Protein AF-A0A349ILW8-F1 (afdb_monomer_lite)

Foldseek 3Di:
DLVVCVVVPVVVLNVLVVQCVVCVVVVVVVSCVVRVVVSVVVVVVVVVVCPPPPNPPDDDPDAAAEDDLVVVLVLLVQLLVCLVVVVLVSVVVSLVNVSSHPDDPQLVVCSVVLVVCSVVSVSVSNNVNSVVSNVVD

Structure (mmCIF, N/CA/C/O backbone):
data_AF-A0A349ILW8-F1
#
_entry.id   AF-A0A349ILW8-F1
#
loop_
_atom_site.group_PDB
_atom_site.id
_atom_site.type_symbol
_atom_site.label_atom_id
_atom_site.label_alt_id
_atom_site.label_comp_id
_atom_site.label_asym_id
_atom_site.label_entity_id
_atom_site.label_seq_id
_atom_site.pdbx_PDB_ins_code
_atom_site.Cartn_x
_atom_site.Cartn_y
_atom_site.Cartn_z
_atom_site.occupancy
_atom_site.B_iso_or_equiv
_atom_site.auth_seq_id
_atom_site.auth_comp_id
_atom_site.auth_asym_id
_atom_site.auth_atom_id
_atom_site.pdbx_PDB_model_num
ATOM 1 N N . MET A 1 1 ? 5.852 -2.181 -7.708 1.00 83.38 1 MET A N 1
ATOM 2 C CA . MET A 1 1 ? 6.170 -3.290 -8.653 1.00 83.38 1 MET A CA 1
ATOM 3 C C . MET A 1 1 ? 7.432 -4.061 -8.265 1.00 83.38 1 MET A C 1
ATOM 5 O O . MET A 1 1 ? 7.295 -5.202 -7.851 1.00 83.38 1 MET A O 1
ATOM 9 N N . LYS A 1 2 ? 8.648 -3.493 -8.370 1.00 89.88 2 LYS A N 1
ATOM 10 C CA . LYS A 1 2 ? 9.898 -4.205 -8.009 1.00 89.88 2 LYS A CA 1
ATOM 11 C C . LYS A 1 2 ? 9.944 -4.600 -6.526 1.00 89.88 2 LYS A C 1
ATOM 13 O O . LYS A 1 2 ? 10.166 -5.765 -6.220 1.00 89.88 2 LYS A O 1
ATOM 18 N N . SER A 1 3 ? 9.714 -3.633 -5.635 1.00 84.69 3 SER A N 1
ATOM 19 C CA . SER A 1 3 ? 9.639 -3.838 -4.180 1.00 84.69 3 SER A CA 1
ATOM 20 C C . SER A 1 3 ? 8.507 -4.794 -3.813 1.00 84.69 3 SER A C 1
ATOM 22 O O . SER A 1 3 ? 8.746 -5.783 -3.137 1.00 84.69 3 SER A O 1
ATOM 24 N N . SER A 1 4 ? 7.313 -4.571 -4.364 1.00 85.50 4 SER A N 1
ATOM 25 C CA . SER A 1 4 ? 6.136 -5.418 -4.142 1.00 85.50 4 SER A CA 1
ATOM 26 C C . SER A 1 4 ? 6.384 -6.889 -4.521 1.00 85.50 4 SER A C 1
ATOM 28 O O . SER A 1 4 ? 6.074 -7.789 -3.751 1.00 85.50 4 SER A O 1
ATOM 30 N N . ALA A 1 5 ? 7.000 -7.160 -5.682 1.00 87.75 5 ALA A N 1
ATOM 31 C CA . ALA A 1 5 ? 7.354 -8.527 -6.076 1.00 87.75 5 ALA A CA 1
ATOM 32 C C . ALA A 1 5 ? 8.390 -9.157 -5.133 1.00 87.75 5 ALA A C 1
ATOM 34 O O . ALA A 1 5 ? 8.313 -10.351 -4.861 1.00 87.75 5 ALA A O 1
ATOM 35 N N . ALA A 1 6 ? 9.355 -8.372 -4.647 1.00 88.19 6 ALA A N 1
ATOM 36 C CA . ALA A 1 6 ? 10.369 -8.851 -3.713 1.00 88.19 6 ALA A CA 1
ATOM 37 C C . ALA A 1 6 ? 9.777 -9.173 -2.332 1.00 88.19 6 ALA A C 1
ATOM 39 O O . ALA A 1 6 ? 10.126 -10.208 -1.772 1.00 88.19 6 ALA A O 1
ATOM 40 N N . ALA A 1 7 ? 8.856 -8.343 -1.832 1.00 84.25 7 ALA A N 1
ATOM 41 C CA . ALA A 1 7 ? 8.185 -8.533 -0.545 1.00 84.25 7 ALA A CA 1
ATOM 42 C C . ALA A 1 7 ? 7.421 -9.866 -0.483 1.00 84.25 7 ALA A C 1
ATOM 44 O O . ALA A 1 7 ? 7.538 -10.607 0.483 1.00 84.25 7 ALA A O 1
ATOM 45 N N . VAL A 1 8 ? 6.731 -10.233 -1.569 1.00 83.00 8 VAL A N 1
ATOM 46 C CA . VAL A 1 8 ? 5.995 -11.509 -1.676 1.00 83.00 8 VAL A CA 1
ATOM 47 C C . VAL A 1 8 ? 6.904 -12.665 -2.153 1.00 83.00 8 VAL A C 1
ATOM 49 O O . VAL A 1 8 ? 6.442 -13.759 -2.470 1.00 83.00 8 VAL A O 1
ATOM 52 N N . GLY A 1 9 ? 8.222 -12.448 -2.245 1.00 87.12 9 GLY A N 1
ATOM 53 C CA . GLY A 1 9 ? 9.199 -13.490 -2.585 1.00 87.12 9 GLY A CA 1
ATOM 54 C C . GLY A 1 9 ? 9.221 -13.918 -4.058 1.00 87.12 9 GLY A C 1
ATOM 55 O O . GLY A 1 9 ? 9.813 -14.942 -4.402 1.00 87.12 9 GLY A O 1
ATOM 56 N N . ILE A 1 10 ? 8.629 -13.143 -4.969 1.00 91.62 10 ILE A N 1
ATOM 57 C CA . ILE A 1 10 ? 8.607 -13.428 -6.411 1.00 91.62 10 ILE A CA 1
ATOM 58 C C . ILE A 1 10 ? 9.911 -12.928 -7.060 1.00 91.62 10 ILE A C 1
ATOM 60 O O . ILE A 1 10 ? 9.934 -11.998 -7.874 1.00 91.62 10 ILE A O 1
ATOM 64 N N . ILE A 1 11 ? 11.028 -13.559 -6.689 1.00 92.06 11 ILE A N 1
ATOM 65 C CA . ILE A 1 11 ? 12.392 -13.124 -7.037 1.00 92.06 11 ILE A CA 1
ATOM 66 C C . ILE A 1 11 ? 12.620 -12.937 -8.550 1.00 92.06 11 ILE A C 1
ATOM 68 O O . ILE A 1 11 ? 13.175 -11.901 -8.928 1.00 92.06 11 ILE A O 1
ATOM 72 N N . PRO A 1 12 ? 12.176 -13.844 -9.450 1.00 90.88 12 PRO A N 1
ATOM 73 C CA . PRO A 1 12 ? 12.374 -13.652 -10.889 1.00 90.88 12 PRO A CA 1
ATOM 74 C C . PRO A 1 12 ? 11.689 -12.386 -11.423 1.00 90.88 12 PRO A C 1
ATOM 76 O O . PRO A 1 12 ? 12.268 -11.656 -12.227 1.00 90.88 12 PRO A O 1
ATOM 79 N N . LEU A 1 13 ? 10.484 -12.084 -10.931 1.00 92.69 13 LEU A N 1
ATOM 80 C CA . LEU A 1 13 ? 9.705 -10.920 -11.352 1.00 92.69 13 LEU A CA 1
ATOM 81 C C . LEU A 1 13 ? 10.319 -9.616 -10.828 1.00 92.69 13 LEU A C 1
ATOM 83 O O . LEU A 1 13 ? 10.415 -8.636 -11.569 1.00 92.69 13 LEU A O 1
ATOM 87 N N . ALA A 1 14 ? 10.805 -9.618 -9.583 1.00 94.50 14 ALA A N 1
ATOM 88 C CA . ALA A 1 14 ? 11.566 -8.502 -9.025 1.00 94.50 14 ALA A CA 1
ATOM 89 C C . ALA A 1 14 ? 12.858 -8.240 -9.825 1.00 94.50 14 ALA A C 1
ATOM 91 O O . ALA A 1 14 ? 13.196 -7.088 -10.110 1.00 94.50 14 ALA A O 1
ATOM 92 N N . GLY A 1 15 ? 13.550 -9.304 -10.251 1.00 95.00 15 GLY A N 1
ATOM 93 C CA . GLY A 1 15 ? 14.720 -9.227 -11.126 1.00 95.00 15 GLY A CA 1
ATOM 94 C C . GLY A 1 15 ? 14.406 -8.598 -12.487 1.00 95.00 15 GLY A C 1
ATOM 95 O O . GLY A 1 15 ? 15.085 -7.657 -12.895 1.00 95.00 15 GLY A O 1
ATOM 96 N N . MET A 1 16 ? 13.339 -9.046 -13.157 1.00 94.81 16 MET A N 1
ATOM 97 C CA . MET A 1 16 ? 12.886 -8.463 -14.429 1.00 94.81 16 MET A CA 1
ATOM 98 C C . MET A 1 16 ? 12.535 -6.976 -14.293 1.00 94.81 16 MET A C 1
ATOM 100 O O . MET A 1 16 ? 12.940 -6.171 -15.132 1.00 94.81 16 MET A O 1
ATOM 104 N N . ALA A 1 17 ? 11.846 -6.590 -13.212 1.00 95.56 17 ALA A N 1
ATOM 105 C CA . ALA A 1 17 ? 11.535 -5.188 -12.936 1.00 95.56 17 ALA A CA 1
ATOM 106 C C . ALA A 1 17 ? 12.807 -4.339 -12.772 1.00 95.56 17 ALA A C 1
ATOM 108 O O . ALA A 1 17 ? 12.877 -3.228 -13.293 1.00 95.56 17 ALA A O 1
ATOM 109 N N . LYS A 1 18 ? 13.833 -4.871 -12.090 1.00 95.94 18 LYS A N 1
ATOM 110 C CA . LYS A 1 18 ? 15.135 -4.206 -11.935 1.00 95.94 18 LYS A CA 1
ATOM 111 C C . LYS A 1 18 ? 15.827 -4.000 -13.286 1.00 95.94 18 LYS A C 1
ATOM 113 O O . LYS A 1 18 ? 16.325 -2.908 -13.531 1.00 95.94 18 LYS A O 1
ATOM 118 N N . VAL A 1 19 ? 15.837 -5.010 -14.160 1.00 96.12 19 VAL A N 1
ATOM 119 C CA . VAL A 1 19 ? 16.426 -4.900 -15.510 1.00 96.12 19 VAL A CA 1
ATOM 120 C C . VAL A 1 19 ? 15.722 -3.818 -16.332 1.00 96.12 19 VAL A C 1
ATOM 122 O O . VAL A 1 19 ? 16.392 -2.966 -16.908 1.00 96.12 19 VAL A O 1
ATOM 125 N N . LEU A 1 20 ? 14.385 -3.794 -16.330 1.00 96.50 20 LEU A N 1
ATOM 126 C CA . LEU A 1 20 ? 13.609 -2.758 -17.023 1.00 96.50 20 LEU A CA 1
ATOM 127 C C . LEU A 1 20 ? 13.872 -1.351 -16.466 1.00 96.50 20 LEU A C 1
ATOM 129 O O . LEU A 1 20 ? 13.958 -0.398 -17.235 1.00 96.50 20 LEU A O 1
ATOM 133 N N . GLU A 1 21 ? 14.029 -1.212 -15.148 1.00 96.00 21 GLU A N 1
ATOM 134 C CA . GLU A 1 21 ? 14.367 0.067 -14.513 1.00 96.00 21 GLU A CA 1
ATOM 135 C C . GLU A 1 21 ? 15.754 0.578 -14.943 1.00 96.00 21 GLU A C 1
ATOM 137 O O . GLU A 1 21 ? 15.904 1.767 -15.229 1.00 96.00 21 GLU A O 1
ATOM 142 N N . PHE A 1 22 ? 16.760 -0.302 -15.024 1.00 96.88 22 PHE A N 1
ATOM 143 C CA . PHE A 1 22 ? 18.089 0.058 -15.536 1.00 96.88 22 PHE A CA 1
ATOM 144 C C . PHE A 1 22 ? 18.046 0.432 -17.017 1.00 96.88 22 PHE A C 1
ATOM 146 O O . PHE A 1 22 ? 18.541 1.496 -17.381 1.00 96.88 22 PHE A O 1
ATOM 153 N N . ALA A 1 23 ? 17.377 -0.371 -17.847 1.00 96.38 23 ALA A N 1
ATOM 154 C CA . ALA A 1 23 ? 17.218 -0.077 -19.268 1.00 96.38 23 ALA A CA 1
ATOM 155 C C . ALA A 1 23 ? 16.519 1.278 -19.497 1.00 96.38 23 ALA A C 1
ATOM 157 O O . ALA A 1 23 ? 16.924 2.050 -20.362 1.00 96.38 23 ALA A O 1
ATOM 158 N N . ALA A 1 24 ? 15.520 1.624 -18.675 1.00 95.31 24 ALA A N 1
ATOM 159 C CA . ALA A 1 24 ? 14.874 2.936 -18.717 1.00 95.31 24 ALA A CA 1
ATOM 160 C C . ALA A 1 24 ? 15.834 4.082 -18.356 1.00 95.31 24 ALA A C 1
ATOM 162 O O . ALA A 1 24 ? 15.851 5.102 -19.047 1.00 95.31 24 ALA A O 1
ATOM 163 N N . LYS A 1 25 ? 16.659 3.911 -17.313 1.00 96.62 25 LYS A N 1
ATOM 164 C CA . LYS A 1 25 ? 17.683 4.893 -16.909 1.00 96.62 25 LYS A CA 1
ATOM 165 C C . LYS A 1 25 ? 18.730 5.117 -18.004 1.00 96.62 25 LYS A C 1
ATOM 167 O O . LYS A 1 25 ? 19.126 6.256 -18.238 1.00 96.62 25 LYS A O 1
ATOM 172 N N . GLU A 1 26 ? 19.134 4.056 -18.696 1.00 97.19 26 GLU A N 1
ATOM 173 C CA . GLU A 1 26 ? 20.139 4.092 -19.769 1.00 97.19 26 GLU A CA 1
ATOM 174 C C . GLU A 1 26 ? 19.555 4.416 -21.155 1.00 97.19 26 GLU A C 1
ATOM 176 O O . GLU A 1 26 ? 20.302 4.597 -22.115 1.00 97.19 26 GLU A O 1
ATOM 181 N N . LYS A 1 27 ? 18.225 4.548 -21.264 1.00 96.25 27 LYS A N 1
ATOM 182 C CA . LYS A 1 27 ? 17.486 4.730 -22.527 1.00 96.25 27 LYS A CA 1
ATOM 183 C C . LYS A 1 27 ? 17.701 3.585 -23.531 1.00 96.25 27 LYS A C 1
ATOM 185 O O . LYS A 1 27 ? 17.613 3.800 -24.740 1.00 96.25 27 LYS A O 1
ATOM 190 N N . ASP A 1 28 ? 17.927 2.370 -23.039 1.00 97.50 28 ASP A N 1
ATOM 191 C CA . ASP A 1 28 ? 18.018 1.158 -23.852 1.00 97.50 28 ASP A CA 1
ATOM 192 C C . ASP A 1 28 ? 16.617 0.689 -24.280 1.00 97.50 28 ASP A C 1
ATOM 194 O O . ASP A 1 28 ? 15.919 -0.067 -23.598 1.00 97.50 28 ASP A O 1
ATOM 198 N N . ILE A 1 29 ? 16.190 1.174 -25.445 1.00 96.31 29 ILE A N 1
ATOM 199 C CA . ILE A 1 29 ? 14.868 0.885 -26.007 1.00 96.31 29 ILE A CA 1
ATOM 200 C C . ILE A 1 29 ? 14.735 -0.574 -26.462 1.00 96.31 29 ILE A C 1
ATOM 202 O O . ILE A 1 29 ? 13.621 -1.106 -26.458 1.00 96.31 29 ILE A O 1
ATOM 206 N N . GLU A 1 30 ? 15.829 -1.231 -26.854 1.00 96.50 30 GLU A N 1
ATOM 207 C CA . GLU A 1 30 ? 15.785 -2.616 -27.331 1.00 96.50 30 GLU A CA 1
ATOM 208 C C . GLU A 1 30 ? 15.449 -3.565 -26.185 1.00 96.50 30 GLU A C 1
ATOM 210 O O . GLU A 1 30 ? 14.498 -4.347 -26.294 1.00 96.50 30 GLU A O 1
ATOM 215 N N . THR A 1 31 ? 16.136 -3.419 -25.050 1.00 94.75 31 THR A N 1
ATOM 216 C CA . THR A 1 31 ? 15.852 -4.211 -23.847 1.00 94.75 31 THR A CA 1
ATOM 217 C C . THR A 1 31 ? 14.442 -3.948 -23.325 1.00 94.75 31 THR A C 1
ATOM 219 O O . THR A 1 31 ? 13.724 -4.893 -22.987 1.00 94.75 31 THR A O 1
ATOM 222 N N . ILE A 1 32 ? 13.992 -2.685 -23.312 1.00 95.75 32 ILE A N 1
ATOM 223 C CA . ILE A 1 32 ? 12.622 -2.349 -22.895 1.00 95.75 32 ILE A CA 1
ATOM 224 C C . ILE A 1 32 ? 11.606 -3.070 -23.783 1.00 95.75 32 ILE A C 1
ATOM 226 O O . ILE A 1 32 ? 10.725 -3.749 -23.262 1.00 95.75 32 ILE A O 1
ATOM 230 N N . ARG A 1 33 ? 11.728 -2.976 -25.112 1.00 94.69 33 ARG A N 1
ATOM 231 C CA . ARG A 1 33 ? 10.784 -3.624 -26.039 1.00 94.69 33 ARG A CA 1
ATOM 232 C C . ARG A 1 33 ? 10.815 -5.146 -25.938 1.00 94.69 33 ARG A C 1
ATOM 234 O O . ARG A 1 33 ? 9.758 -5.766 -25.996 1.00 94.69 33 ARG A O 1
ATOM 241 N N . GLY A 1 34 ? 11.996 -5.737 -25.771 1.00 95.12 34 GLY A N 1
ATOM 242 C CA . GLY A 1 34 ? 12.149 -7.187 -25.662 1.00 95.12 34 GLY A CA 1
ATOM 243 C C . GLY A 1 34 ? 11.556 -7.770 -24.378 1.00 95.12 34 GLY A C 1
ATOM 244 O O . GLY A 1 34 ? 11.035 -8.884 -24.395 1.00 95.12 34 GLY A O 1
ATOM 245 N N . LEU A 1 35 ? 11.606 -7.024 -23.269 1.00 94.62 35 LEU A N 1
ATOM 246 C CA . LEU A 1 35 ? 11.265 -7.551 -21.945 1.00 94.62 35 LEU A CA 1
ATOM 247 C C . LEU A 1 35 ? 9.926 -7.038 -21.390 1.00 94.62 35 LEU A C 1
ATOM 249 O O . LEU A 1 35 ? 9.313 -7.725 -20.571 1.00 94.62 35 LEU A O 1
ATOM 253 N N . HIS A 1 36 ? 9.439 -5.874 -21.836 1.00 93.31 36 HIS A N 1
ATOM 254 C CA . HIS A 1 36 ? 8.225 -5.244 -21.302 1.00 93.31 36 HIS A CA 1
ATOM 255 C C . HIS A 1 36 ? 6.999 -6.159 -21.380 1.00 93.31 36 HIS A C 1
ATOM 257 O O . HIS A 1 36 ? 6.337 -6.394 -20.368 1.00 93.31 36 HIS A O 1
ATOM 263 N N . ASP A 1 37 ? 6.724 -6.729 -22.554 1.00 94.38 37 ASP A N 1
ATOM 264 C CA . ASP A 1 37 ? 5.546 -7.575 -22.761 1.00 94.38 37 ASP A CA 1
ATOM 265 C C . ASP A 1 37 ? 5.582 -8.841 -21.904 1.00 94.38 37 ASP A C 1
ATOM 267 O O . ASP A 1 37 ? 4.551 -9.282 -21.390 1.00 94.38 37 ASP A O 1
ATOM 271 N N . IL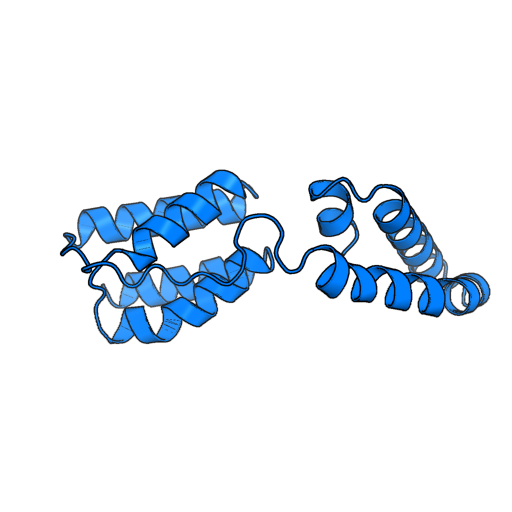E A 1 38 ? 6.771 -9.422 -21.736 1.00 94.75 38 ILE A N 1
ATOM 272 C CA . ILE A 1 38 ? 6.987 -10.607 -20.901 1.00 94.75 38 ILE A CA 1
ATOM 273 C C . ILE A 1 38 ? 6.708 -10.248 -19.440 1.00 94.75 38 ILE A C 1
ATOM 275 O O . ILE A 1 38 ? 5.914 -10.922 -18.782 1.00 94.75 38 ILE A O 1
ATOM 279 N N . PHE A 1 39 ? 7.294 -9.148 -18.961 1.00 95.06 39 PHE A N 1
ATOM 280 C CA . PHE A 1 39 ? 7.114 -8.674 -17.594 1.00 95.06 39 PHE A CA 1
ATOM 281 C C . PHE A 1 39 ? 5.644 -8.381 -17.272 1.00 95.06 39 PHE A C 1
ATOM 283 O O . PHE A 1 39 ? 5.124 -8.870 -16.271 1.00 95.06 39 PHE A O 1
ATOM 290 N N . VAL A 1 40 ? 4.945 -7.623 -18.124 1.00 93.88 40 VAL A N 1
ATOM 291 C CA . VAL A 1 40 ? 3.545 -7.236 -17.879 1.00 93.88 40 VAL A CA 1
ATOM 292 C C . VAL A 1 40 ? 2.618 -8.452 -17.891 1.00 93.88 40 VAL A C 1
ATOM 294 O O . VAL A 1 40 ? 1.710 -8.536 -17.058 1.00 93.88 40 VAL A O 1
ATOM 297 N N . LYS A 1 41 ? 2.833 -9.409 -18.804 1.00 94.69 41 LYS A N 1
ATOM 298 C CA . LYS A 1 41 ? 2.068 -10.666 -18.830 1.00 94.69 41 LYS A CA 1
ATOM 299 C C . LYS A 1 41 ? 2.273 -11.461 -17.547 1.00 94.69 41 LYS A C 1
ATOM 301 O O . LYS A 1 41 ? 1.290 -11.896 -16.945 1.00 94.69 41 LYS A O 1
ATOM 306 N N . GLU A 1 42 ? 3.522 -11.609 -17.114 1.00 92.56 42 GLU A N 1
ATOM 307 C CA . GLU A 1 42 ? 3.843 -12.364 -15.909 1.00 92.56 42 GLU A CA 1
ATOM 308 C C . GLU A 1 42 ? 3.271 -11.678 -14.662 1.00 92.56 42 GLU A C 1
ATOM 310 O O . GLU A 1 42 ? 2.526 -12.315 -13.919 1.00 92.56 42 GLU A O 1
ATOM 315 N N . TRP A 1 43 ? 3.479 -10.366 -14.498 1.00 92.06 43 TRP A N 1
ATOM 316 C CA . TRP A 1 43 ? 2.908 -9.557 -13.413 1.00 92.06 43 TRP A CA 1
ATOM 317 C C . TRP A 1 43 ? 1.387 -9.717 -13.303 1.00 92.06 43 TRP A C 1
ATOM 319 O O . TRP A 1 43 ? 0.859 -10.047 -12.242 1.00 92.06 43 TRP A O 1
ATOM 329 N N . ARG A 1 44 ? 0.657 -9.567 -14.417 1.00 90.06 44 ARG A N 1
ATOM 330 C CA . ARG A 1 44 ? -0.811 -9.697 -14.423 1.00 90.06 44 ARG A CA 1
ATOM 331 C C . ARG A 1 44 ? -1.289 -11.121 -14.141 1.00 90.06 44 ARG A C 1
ATOM 333 O O . ARG A 1 44 ? -2.397 -11.295 -13.631 1.00 90.06 44 ARG A O 1
ATOM 340 N N . SER A 1 45 ? -0.486 -12.138 -14.454 1.00 90.50 45 SER A N 1
ATOM 341 C CA . SER A 1 45 ? -0.835 -13.533 -14.165 1.00 90.50 45 SER A CA 1
ATOM 342 C C . SER A 1 45 ? -0.934 -13.809 -12.660 1.00 90.50 45 SER A C 1
ATOM 344 O O . SER A 1 45 ? -1.767 -14.621 -12.251 1.00 90.50 45 SER A O 1
ATOM 346 N N . TYR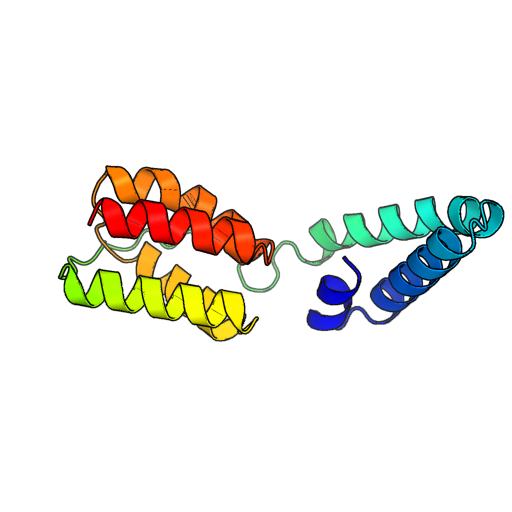 A 1 46 ? -0.161 -13.093 -11.831 1.00 86.56 46 TYR A N 1
ATOM 347 C CA . TYR A 1 46 ? -0.152 -13.291 -10.381 1.00 86.56 46 TYR A CA 1
ATOM 348 C C . TYR A 1 46 ? -1.478 -12.948 -9.720 1.00 86.56 46 TYR A C 1
ATOM 350 O O . TYR A 1 46 ? -1.869 -13.651 -8.798 1.00 86.56 46 TYR A O 1
ATOM 358 N N . ARG A 1 47 ? -2.246 -11.991 -10.256 1.00 80.75 47 ARG A N 1
ATOM 359 C CA . ARG A 1 47 ? -3.610 -11.736 -9.769 1.00 80.75 47 ARG A CA 1
ATOM 360 C C . ARG A 1 47 ? -4.449 -13.016 -9.765 1.00 80.75 47 ARG A C 1
ATOM 362 O O . ARG A 1 47 ? -5.120 -13.305 -8.784 1.00 80.75 47 ARG A O 1
ATOM 369 N N . LYS A 1 48 ? -4.372 -13.813 -10.838 1.00 82.12 48 LYS A N 1
ATOM 370 C CA . LYS A 1 48 ? -5.086 -15.096 -10.938 1.00 82.12 48 LYS A CA 1
ATOM 371 C C . LYS A 1 48 ? -4.439 -16.185 -10.085 1.00 82.12 48 LYS A C 1
ATOM 373 O O . LYS A 1 48 ? -5.159 -16.924 -9.432 1.00 82.12 48 LYS A O 1
ATOM 378 N N . LYS A 1 49 ? -3.103 -16.277 -10.080 1.00 84.19 49 LYS A N 1
ATOM 379 C CA . LYS A 1 49 ? -2.360 -17.291 -9.304 1.00 84.19 49 LYS A CA 1
ATOM 380 C C . LYS A 1 49 ? -2.559 -17.136 -7.791 1.00 84.19 49 LYS A C 1
ATOM 382 O O . LYS A 1 49 ? -2.497 -18.127 -7.078 1.00 84.19 49 LYS A O 1
ATOM 387 N N . LEU A 1 50 ? -2.785 -15.906 -7.325 1.00 78.75 50 LEU A N 1
ATOM 388 C CA . LEU A 1 50 ? -2.964 -15.575 -5.912 1.00 78.75 50 LEU A CA 1
ATOM 389 C C . LEU A 1 50 ? -4.438 -15.518 -5.481 1.00 78.75 50 LEU A C 1
ATOM 391 O O . LEU A 1 50 ? -4.724 -15.496 -4.288 1.00 78.75 50 LEU A O 1
ATOM 395 N N . THR A 1 51 ? -5.386 -15.529 -6.427 1.00 71.69 51 THR A N 1
ATOM 396 C CA . THR A 1 51 ? -6.821 -15.554 -6.102 1.00 71.69 51 THR A CA 1
ATOM 397 C C . THR A 1 51 ? -7.161 -16.838 -5.338 1.00 71.69 51 THR A C 1
ATOM 399 O O . THR A 1 51 ? -6.884 -17.936 -5.816 1.00 71.69 51 THR A O 1
ATOM 402 N N . GLY A 1 52 ? -7.787 -16.705 -4.165 1.00 65.94 52 GLY A N 1
ATOM 403 C CA . GLY A 1 52 ? -8.204 -17.832 -3.321 1.00 65.94 52 GLY A CA 1
ATOM 404 C C . GLY A 1 52 ? -7.140 -18.340 -2.341 1.00 65.94 52 GLY A C 1
ATOM 405 O O . GLY A 1 52 ? -7.468 -19.147 -1.471 1.00 65.94 52 GLY A O 1
ATOM 406 N N . LEU A 1 53 ? -5.898 -17.849 -2.418 1.00 66.69 53 LEU A N 1
ATOM 407 C CA . LEU A 1 53 ? -4.928 -18.023 -1.336 1.00 66.69 53 LEU A CA 1
ATOM 408 C C . LEU A 1 53 ? -5.306 -17.096 -0.168 1.00 66.69 53 LEU A C 1
ATOM 410 O O . LEU A 1 53 ? -5.797 -15.991 -0.382 1.00 66.69 53 LEU A O 1
ATOM 414 N N . PHE A 1 54 ? -5.115 -17.565 1.067 1.00 62.50 54 PHE A N 1
ATOM 415 C CA . PHE A 1 54 ? -5.341 -16.803 2.310 1.00 62.50 54 PHE A CA 1
ATOM 416 C C . PHE A 1 54 ? -6.774 -16.302 2.565 1.00 62.50 54 PHE A C 1
ATOM 418 O O . PHE A 1 54 ? -6.986 -15.454 3.421 1.00 62.50 54 PHE A O 1
ATOM 425 N N . GLY A 1 55 ? -7.785 -16.827 1.863 1.00 58.31 55 GLY A N 1
ATOM 426 C CA . GLY A 1 55 ? -9.171 -16.386 2.067 1.00 58.31 55 GLY A CA 1
ATOM 427 C C . GLY A 1 55 ? -9.455 -14.965 1.567 1.00 58.31 55 GLY A C 1
ATOM 428 O O . GLY A 1 55 ? -10.485 -14.400 1.931 1.00 58.31 55 GLY A O 1
ATOM 429 N N . LEU A 1 56 ? -8.578 -14.418 0.714 1.00 54.62 56 LEU A N 1
ATOM 430 C CA . LEU A 1 56 ? -8.782 -13.149 0.015 1.00 54.62 56 LEU A CA 1
ATOM 431 C C . LEU A 1 56 ? -10.162 -13.150 -0.668 1.00 54.62 56 LEU A C 1
ATOM 433 O O . LEU A 1 56 ? -10.410 -13.956 -1.568 1.00 54.62 56 LEU A O 1
ATOM 437 N N . GLY A 1 57 ? -11.058 -12.267 -0.212 1.00 51.69 57 GLY A N 1
ATOM 438 C CA . GLY A 1 57 ? -12.447 -12.167 -0.681 1.00 51.69 57 GLY A CA 1
ATOM 439 C C . GLY A 1 57 ? -13.526 -12.636 0.306 1.00 51.69 57 GLY A C 1
ATOM 440 O O . GLY A 1 57 ? -14.686 -12.719 -0.088 1.00 51.69 57 GLY A O 1
ATOM 441 N N . LYS A 1 58 ? -13.184 -12.951 1.562 1.00 52.84 58 LYS A N 1
ATOM 442 C CA . LYS A 1 58 ? -14.174 -13.109 2.640 1.00 52.84 58 LYS A CA 1
ATOM 443 C C . LYS A 1 58 ? -14.345 -11.789 3.389 1.00 52.84 58 LYS A C 1
ATOM 445 O O . LYS A 1 58 ? -13.414 -11.338 4.048 1.00 52.84 58 LYS A O 1
ATOM 450 N N . GLU A 1 59 ? -15.520 -11.183 3.275 1.00 54.81 59 GLU A N 1
ATOM 451 C CA . GLU A 1 59 ? -15.931 -10.073 4.137 1.00 54.81 59 GLU A CA 1
ATOM 452 C C . GLU A 1 59 ? -16.358 -10.635 5.499 1.00 54.81 59 GLU A C 1
ATOM 454 O O . GLU A 1 59 ? -17.106 -11.614 5.570 1.00 54.81 59 GLU A O 1
ATOM 459 N N . ASP A 1 60 ? -15.823 -10.058 6.574 1.00 55.81 60 ASP A N 1
ATOM 460 C CA . ASP A 1 60 ? -16.252 -10.340 7.942 1.00 55.81 60 ASP A CA 1
ATOM 461 C C . ASP A 1 60 ? -17.455 -9.441 8.249 1.00 55.81 60 ASP A C 1
ATOM 463 O O . ASP A 1 60 ? -17.298 -8.253 8.521 1.00 55.81 60 ASP A O 1
ATOM 467 N N . ASP A 1 61 ? -18.661 -9.998 8.133 1.00 56.41 61 ASP A N 1
ATOM 468 C CA . ASP A 1 61 ? -19.940 -9.297 8.345 1.00 56.41 61 ASP A CA 1
ATOM 469 C C . ASP A 1 61 ? -20.391 -9.384 9.821 1.00 56.41 61 ASP A C 1
ATOM 471 O O . ASP A 1 61 ? -21.570 -9.529 10.155 1.00 56.41 61 ASP A O 1
ATOM 475 N N . GLY A 1 62 ? -19.410 -9.396 10.730 1.00 59.91 62 GLY A N 1
ATOM 476 C CA . GLY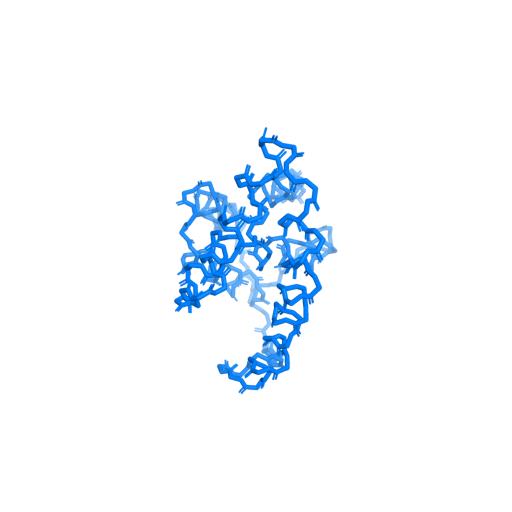 A 1 62 ? -19.618 -9.476 12.170 1.00 59.91 62 GLY A CA 1
ATOM 477 C C . GLY A 1 62 ? -20.239 -8.200 12.760 1.00 59.91 62 GLY A C 1
ATOM 478 O O . GLY A 1 62 ? -20.179 -7.124 12.161 1.00 59.91 62 GLY A O 1
ATOM 479 N N . PRO A 1 63 ? -20.846 -8.288 13.959 1.00 59.31 63 PRO A N 1
ATOM 480 C CA . PRO A 1 63 ? -21.394 -7.123 14.644 1.00 59.31 63 PRO A CA 1
ATOM 481 C C . PRO A 1 63 ? -20.288 -6.105 14.950 1.00 59.31 63 PRO A C 1
ATOM 483 O O . PRO A 1 63 ? -19.274 -6.450 15.552 1.00 59.31 63 PRO A O 1
ATOM 486 N N . LYS A 1 64 ? -20.504 -4.848 14.547 1.00 75.94 64 LYS A N 1
ATOM 487 C CA . LYS A 1 64 ? -19.543 -3.761 14.758 1.00 75.94 64 LYS A CA 1
ATOM 488 C C . LYS A 1 64 ? -19.569 -3.255 16.201 1.00 75.94 64 LYS A C 1
ATOM 490 O O . LYS A 1 64 ? -20.639 -2.972 16.740 1.00 75.94 64 LYS A O 1
ATOM 495 N N . GLU A 1 65 ? -18.397 -3.105 16.806 1.00 77.44 65 GLU A N 1
ATOM 496 C CA . GLU A 1 65 ? -18.229 -2.650 18.186 1.00 77.44 65 GLU A CA 1
ATOM 497 C C . GLU A 1 65 ? -18.128 -1.123 18.277 1.00 77.44 65 GLU A C 1
ATOM 499 O O . GLU A 1 65 ? -17.553 -0.455 17.419 1.00 77.44 65 GLU A O 1
ATOM 504 N N . THR A 1 66 ? -18.688 -0.542 19.337 1.00 76.38 66 THR A N 1
ATOM 505 C CA . THR A 1 66 ? -18.532 0.889 19.622 1.00 76.38 66 THR A CA 1
ATOM 506 C C . THR A 1 66 ? -17.163 1.153 20.238 1.00 76.38 66 THR A C 1
ATOM 508 O O . THR A 1 66 ? -16.825 0.535 21.246 1.00 76.38 66 THR A O 1
ATOM 511 N N . VAL A 1 67 ? -16.422 2.114 19.690 1.00 79.75 67 VAL A N 1
ATOM 512 C CA . VAL A 1 67 ? -15.110 2.543 20.192 1.00 79.75 67 VAL A CA 1
ATOM 513 C C . VAL A 1 67 ? -15.179 3.982 20.699 1.00 79.75 67 VAL A C 1
ATOM 515 O O . VAL A 1 67 ? -15.970 4.782 20.195 1.00 79.75 67 VAL A O 1
ATOM 518 N N . ASP A 1 68 ? -14.357 4.329 21.688 1.00 84.12 68 ASP A N 1
ATOM 519 C CA . ASP A 1 68 ? -14.185 5.727 22.081 1.00 84.12 68 ASP A CA 1
ATOM 520 C C . ASP A 1 68 ? -13.270 6.487 21.099 1.00 84.12 68 ASP A C 1
ATOM 522 O O . ASP A 1 68 ? -12.419 5.909 20.420 1.00 84.12 68 ASP A O 1
ATOM 526 N N . SER A 1 69 ? -13.436 7.811 21.019 1.00 82.38 69 SER A N 1
ATOM 527 C CA . SER A 1 69 ? -12.689 8.648 20.072 1.00 82.38 69 SER A CA 1
ATOM 528 C C . SER A 1 69 ? -11.173 8.649 20.305 1.00 82.38 69 SER A C 1
ATOM 530 O O . SER A 1 69 ? -10.423 8.894 19.365 1.00 82.38 69 SER A O 1
ATOM 532 N N . ASN A 1 70 ? -10.691 8.402 21.527 1.00 85.75 70 ASN A N 1
ATOM 533 C CA . ASN A 1 70 ? -9.254 8.395 21.812 1.00 85.75 70 ASN A CA 1
AT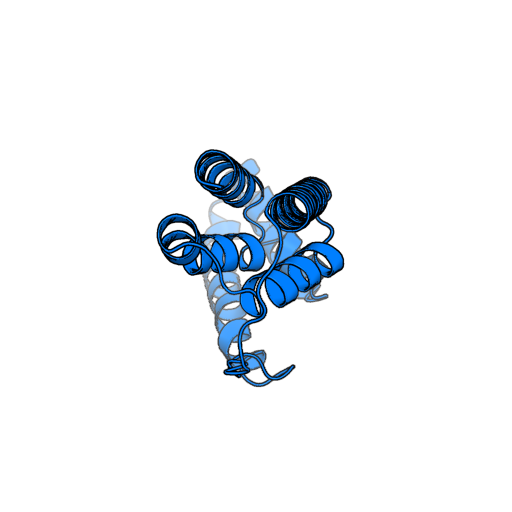OM 534 C C . ASN A 1 70 ? -8.607 7.093 21.338 1.00 85.75 70 ASN A C 1
ATOM 536 O O . ASN A 1 70 ? -7.543 7.137 20.726 1.00 85.75 70 ASN A O 1
ATOM 540 N N . ALA A 1 71 ? -9.265 5.958 21.568 1.00 85.44 71 ALA A N 1
ATOM 541 C CA . ALA A 1 71 ? -8.856 4.663 21.046 1.00 85.44 71 ALA A CA 1
ATOM 542 C C . ALA A 1 71 ? -8.892 4.650 19.509 1.00 85.44 71 ALA A C 1
ATOM 544 O O . ALA A 1 71 ? -7.939 4.190 18.885 1.00 85.44 71 ALA A O 1
ATOM 545 N N . LEU A 1 72 ? -9.916 5.253 18.890 1.00 88.44 72 LEU A N 1
ATOM 546 C CA . LEU A 1 72 ? -9.974 5.399 17.431 1.00 88.44 72 LEU A CA 1
ATOM 547 C C . LEU A 1 72 ? -8.820 6.256 16.882 1.00 88.44 72 LEU A C 1
ATOM 549 O O . LEU A 1 72 ? -8.190 5.889 15.893 1.00 88.44 72 LEU A O 1
ATOM 553 N N . ARG A 1 73 ? -8.498 7.381 17.536 1.00 90.06 73 ARG A N 1
ATOM 554 C CA . ARG A 1 73 ? -7.346 8.218 17.156 1.00 90.06 73 ARG A CA 1
ATOM 555 C C . ARG A 1 73 ? -6.016 7.486 17.323 1.00 90.06 73 ARG A C 1
ATOM 557 O O . ARG A 1 73 ? -5.150 7.625 16.467 1.00 90.06 73 ARG A O 1
ATOM 564 N N . ALA A 1 74 ? -5.855 6.711 18.396 1.00 91.19 74 ALA A N 1
ATOM 565 C CA . ALA A 1 74 ? -4.661 5.898 18.609 1.00 91.19 74 ALA A CA 1
ATOM 566 C C . ALA A 1 74 ? -4.483 4.874 17.480 1.00 91.19 74 ALA A C 1
ATOM 568 O O . ALA A 1 74 ? -3.396 4.785 16.921 1.00 91.19 74 ALA A O 1
ATOM 569 N N . LEU A 1 75 ? -5.564 4.198 17.076 1.00 92.38 75 LEU A N 1
ATOM 570 C CA . LEU A 1 75 ? -5.546 3.235 15.975 1.00 92.38 75 LEU A CA 1
ATOM 571 C C . LEU A 1 75 ? -5.153 3.884 14.639 1.00 92.38 75 LEU A C 1
ATOM 573 O O . LEU A 1 75 ? -4.341 3.337 13.899 1.00 92.38 75 LEU A O 1
ATOM 577 N N . PHE A 1 76 ? -5.661 5.085 14.350 1.00 93.06 76 PHE A N 1
ATOM 578 C CA . PHE A 1 76 ? -5.256 5.849 13.166 1.00 93.06 76 PHE A CA 1
ATOM 579 C C . PHE A 1 76 ? -3.789 6.287 13.200 1.00 93.06 76 PHE A C 1
ATOM 581 O O . PHE A 1 76 ? -3.114 6.230 12.174 1.00 93.06 76 PHE A O 1
ATOM 588 N N . HIS A 1 77 ? -3.278 6.706 14.360 1.00 94.12 77 HIS A N 1
ATOM 589 C CA . HIS A 1 77 ? -1.861 7.036 14.509 1.00 94.12 77 HIS A CA 1
ATOM 590 C C . HIS A 1 77 ? -0.964 5.809 14.328 1.00 94.12 77 HIS A C 1
ATOM 592 O O . HIS A 1 77 ? 0.022 5.903 13.603 1.00 94.12 77 HIS A O 1
ATOM 598 N N . SER A 1 78 ? -1.329 4.666 14.913 1.00 94.19 78 SER A N 1
ATOM 599 C CA . SER A 1 78 ? -0.602 3.407 14.731 1.00 94.19 78 SER A CA 1
ATOM 600 C C . SER A 1 78 ? -0.620 2.939 13.278 1.00 94.19 78 SER A C 1
ATOM 602 O O . SER A 1 78 ? 0.423 2.563 12.753 1.00 94.19 78 SER A O 1
ATOM 604 N N . LEU A 1 79 ? -1.767 3.034 12.595 1.00 94.81 79 LEU A N 1
ATOM 605 C CA . LEU A 1 79 ? -1.856 2.713 11.170 1.00 94.81 79 LEU A CA 1
ATOM 606 C C . LEU A 1 79 ? -0.951 3.622 10.331 1.00 94.81 79 LEU A C 1
ATOM 608 O O . LEU A 1 79 ? -0.268 3.148 9.430 1.00 94.81 79 LEU A O 1
ATOM 612 N N . ARG A 1 80 ? -0.933 4.924 10.627 1.00 95.12 80 ARG A N 1
ATOM 613 C CA . ARG A 1 80 ? -0.068 5.882 9.936 1.00 95.12 80 ARG A CA 1
ATOM 614 C C . ARG A 1 80 ? 1.413 5.540 10.121 1.00 95.12 80 ARG A C 1
ATOM 616 O O . ARG A 1 80 ? 2.130 5.475 9.132 1.00 95.12 80 ARG A O 1
ATOM 623 N N . GLU A 1 81 ? 1.853 5.317 11.357 1.00 95.31 81 GLU A N 1
ATOM 624 C CA . GLU A 1 81 ? 3.245 4.955 11.666 1.00 95.31 81 GLU A CA 1
ATOM 625 C C . GLU A 1 81 ? 3.644 3.660 10.946 1.00 95.31 81 GLU A C 1
ATOM 627 O O . GLU A 1 81 ? 4.668 3.621 10.269 1.00 95.31 81 GLU A O 1
ATOM 632 N N . ALA A 1 82 ? 2.776 2.644 10.966 1.00 95.31 82 ALA A N 1
ATOM 633 C CA . ALA A 1 82 ? 2.995 1.399 10.236 1.00 95.31 82 ALA A CA 1
ATOM 634 C C . ALA A 1 82 ? 3.120 1.614 8.714 1.00 95.31 82 ALA A C 1
ATOM 636 O O . ALA A 1 82 ? 3.987 1.022 8.071 1.00 95.31 82 ALA A O 1
ATOM 637 N N . MET A 1 83 ? 2.299 2.492 8.127 1.00 95.12 83 MET A N 1
ATOM 638 C CA . MET A 1 83 ? 2.393 2.843 6.705 1.00 95.12 83 MET A CA 1
ATOM 639 C C . MET A 1 83 ? 3.667 3.631 6.369 1.00 95.12 83 MET A C 1
ATOM 641 O O . MET A 1 83 ? 4.216 3.448 5.281 1.00 95.12 83 MET A O 1
ATOM 645 N N . GLU A 1 84 ? 4.144 4.504 7.259 1.00 93.38 84 GLU A N 1
ATOM 646 C CA . GLU A 1 84 ? 5.399 5.253 7.089 1.00 93.38 84 GLU A CA 1
ATOM 647 C C . GLU A 1 84 ? 6.620 4.316 7.186 1.00 93.38 84 GLU A C 1
ATOM 649 O O . GLU A 1 84 ? 7.529 4.385 6.351 1.00 93.38 84 GLU A O 1
ATOM 654 N N . ASP A 1 85 ? 6.600 3.377 8.134 1.00 93.69 85 ASP A N 1
ATOM 655 C CA . ASP A 1 85 ? 7.675 2.407 8.374 1.00 93.69 85 ASP A CA 1
ATOM 656 C C . ASP A 1 85 ? 7.624 1.176 7.450 1.00 93.69 85 ASP A C 1
ATOM 658 O O . ASP A 1 85 ? 8.525 0.331 7.480 1.00 93.69 85 ASP A O 1
ATOM 662 N N . MET A 1 86 ? 6.610 1.087 6.580 1.00 88.75 86 MET A N 1
ATOM 663 C CA . MET A 1 86 ? 6.340 -0.067 5.712 1.00 88.75 86 MET A CA 1
ATOM 664 C C . MET A 1 86 ? 6.150 -1.379 6.498 1.00 88.75 86 MET A C 1
ATOM 666 O O . MET A 1 86 ? 6.479 -2.463 6.002 1.00 88.75 86 MET A O 1
ATOM 670 N N . ASP A 1 87 ? 5.608 -1.284 7.711 1.00 93.69 87 ASP A N 1
ATOM 671 C CA . ASP A 1 87 ? 5.200 -2.419 8.534 1.00 93.69 87 ASP A CA 1
ATOM 672 C C . ASP A 1 87 ? 3.820 -2.922 8.084 1.00 93.69 87 ASP A C 1
ATOM 674 O O . ASP A 1 87 ? 2.768 -2.507 8.574 1.00 93.69 87 ASP A O 1
ATOM 678 N N . ILE A 1 88 ? 3.844 -3.805 7.083 1.00 90.12 88 ILE A N 1
ATOM 679 C CA . ILE A 1 88 ? 2.645 -4.347 6.427 1.00 90.12 88 ILE A CA 1
ATOM 680 C C . ILE A 1 88 ? 1.784 -5.139 7.414 1.00 90.12 88 ILE A C 1
ATOM 682 O O . ILE A 1 88 ? 0.561 -5.040 7.363 1.00 90.12 88 ILE A O 1
ATOM 686 N N . ASP A 1 89 ? 2.413 -5.897 8.315 1.00 90.19 89 ASP A N 1
ATOM 687 C CA . ASP A 1 89 ? 1.697 -6.744 9.268 1.00 90.19 89 ASP A CA 1
ATOM 688 C C . ASP A 1 89 ? 0.883 -5.869 10.236 1.00 90.19 89 ASP A C 1
ATOM 690 O O . ASP A 1 89 ? -0.328 -6.054 10.375 1.00 90.19 89 ASP A O 1
ATOM 694 N N . THR A 1 90 ? 1.511 -4.841 10.820 1.00 92.69 90 THR A N 1
ATOM 695 C CA . THR A 1 90 ? 0.823 -3.897 11.714 1.00 92.69 90 THR A CA 1
ATOM 696 C C . THR A 1 90 ? -0.254 -3.088 10.979 1.00 92.69 90 THR A C 1
ATOM 698 O O . THR A 1 90 ? -1.334 -2.847 11.528 1.00 92.69 90 THR A O 1
ATOM 701 N N . ALA A 1 91 ? -0.006 -2.682 9.728 1.00 94.31 91 ALA A N 1
ATOM 702 C CA . ALA A 1 91 ? -0.990 -1.953 8.929 1.00 94.31 91 ALA A CA 1
ATOM 703 C C . ALA A 1 91 ? -2.241 -2.803 8.624 1.00 94.31 91 ALA A C 1
ATOM 705 O O . ALA A 1 91 ? -3.370 -2.319 8.769 1.00 94.31 91 ALA A O 1
ATOM 706 N N . ASP A 1 92 ? -2.057 -4.077 8.264 1.00 90.56 92 ASP A N 1
ATOM 707 C CA . ASP A 1 92 ? -3.151 -5.021 8.017 1.00 90.56 92 ASP A CA 1
ATOM 708 C C . ASP A 1 92 ? -3.952 -5.311 9.298 1.00 90.56 92 ASP A C 1
ATOM 710 O O . ASP A 1 92 ? -5.188 -5.345 9.260 1.00 90.56 92 ASP A O 1
ATOM 714 N N . GLU A 1 93 ? -3.279 -5.463 10.443 1.00 91.62 93 GLU A N 1
ATOM 715 C CA . GLU A 1 93 ? -3.928 -5.625 11.751 1.00 91.62 93 GLU A CA 1
ATOM 716 C C . GLU A 1 93 ? -4.787 -4.406 12.109 1.00 91.62 93 GLU A C 1
ATOM 718 O O . GLU A 1 93 ? -5.977 -4.552 12.410 1.00 91.62 93 GLU A O 1
ATOM 723 N N . CYS A 1 94 ? -4.234 -3.196 11.982 1.00 92.81 94 CYS A N 1
ATOM 724 C CA . CYS A 1 94 ? -4.961 -1.954 12.242 1.00 92.81 94 CYS A CA 1
ATOM 725 C C . CYS A 1 94 ? -6.194 -1.807 11.330 1.00 92.81 94 CYS A C 1
ATOM 727 O O . CYS A 1 94 ? -7.275 -1.421 11.786 1.00 92.81 94 CYS A O 1
ATOM 729 N N . MET A 1 95 ? -6.074 -2.159 10.044 1.00 92.19 95 MET A N 1
ATOM 730 C CA . MET A 1 95 ? -7.205 -2.148 9.110 1.00 92.19 95 MET A CA 1
ATOM 731 C C . MET A 1 95 ? -8.273 -3.188 9.458 1.00 92.19 95 MET A C 1
ATOM 733 O O . MET A 1 95 ? -9.471 -2.917 9.313 1.00 92.19 95 MET A O 1
ATOM 737 N N . ALA A 1 96 ? -7.872 -4.374 9.917 1.00 89.31 96 ALA A N 1
ATOM 738 C CA . ALA A 1 96 ? -8.801 -5.403 10.368 1.00 89.31 96 ALA A CA 1
ATOM 739 C C . ALA A 1 96 ? -9.562 -4.968 11.629 1.00 89.31 96 ALA A C 1
ATOM 741 O O . ALA A 1 96 ? -10.756 -5.250 11.745 1.00 89.31 96 ALA A O 1
ATOM 742 N N . GLU A 1 97 ? -8.904 -4.260 12.549 1.00 89.19 97 GLU A N 1
ATOM 743 C CA . GLU A 1 97 ? -9.555 -3.658 13.713 1.00 89.19 97 GLU A CA 1
ATOM 744 C C . GLU A 1 97 ? -10.539 -2.561 13.301 1.00 89.19 97 GLU A C 1
ATOM 746 O O . GLU A 1 97 ? -11.709 -2.645 13.669 1.00 89.19 97 GLU A O 1
ATOM 751 N N . LEU A 1 98 ? -10.134 -1.605 12.455 1.00 89.62 98 LEU A N 1
ATOM 752 C CA . LEU A 1 98 ? -11.003 -0.513 11.986 1.00 89.62 98 LEU A CA 1
ATOM 753 C C . LEU A 1 98 ? -12.314 -1.015 11.366 1.00 89.62 98 LEU A C 1
ATOM 755 O O . LEU A 1 98 ? -13.376 -0.432 11.591 1.00 89.62 98 LEU A O 1
ATOM 759 N N . LYS A 1 99 ? -12.269 -2.121 10.617 1.00 87.25 99 LYS A N 1
ATOM 760 C CA . LYS A 1 99 ? -13.457 -2.727 9.992 1.00 87.25 99 LYS A CA 1
ATOM 761 C C . LYS A 1 99 ? -14.473 -3.282 10.985 1.00 87.25 99 LYS A C 1
ATOM 763 O O . LYS A 1 99 ? -15.666 -3.306 10.674 1.00 87.25 99 LYS A O 1
ATOM 768 N N . LYS A 1 100 ? -14.011 -3.709 12.161 1.00 86.50 100 LYS A N 1
ATOM 769 C CA . LYS A 1 100 ? -14.860 -4.227 13.240 1.00 86.50 100 LYS A CA 1
ATOM 770 C C . LYS A 1 100 ? -15.520 -3.111 14.040 1.00 86.50 100 LYS A C 1
ATOM 772 O O . LYS A 1 100 ? -16.398 -3.398 14.845 1.00 86.50 100 LYS A O 1
ATOM 777 N N . LEU A 1 101 ? -15.136 -1.850 13.838 1.00 85.56 101 LEU A N 1
ATOM 778 C CA . LEU A 1 101 ? -15.651 -0.729 14.617 1.00 85.56 101 LEU A CA 1
ATOM 779 C C . LEU A 1 101 ? -16.861 -0.068 13.950 1.00 85.56 101 LEU A C 1
ATOM 781 O O . LEU A 1 101 ? -16.974 0.045 12.726 1.00 85.56 101 LEU A O 1
ATOM 785 N N . ALA A 1 102 ? -17.779 0.415 14.780 1.00 83.12 102 ALA A N 1
ATOM 786 C CA . ALA A 1 102 ? -18.886 1.267 14.378 1.00 83.12 102 ALA A CA 1
ATOM 787 C C . ALA A 1 102 ? -18.365 2.698 14.169 1.00 83.12 102 ALA A C 1
ATOM 789 O O . ALA A 1 102 ? -18.357 3.518 15.086 1.00 83.12 102 ALA A O 1
ATOM 790 N N . LEU A 1 103 ? -17.885 2.974 12.956 1.00 82.69 103 LEU A N 1
ATOM 791 C CA . LEU A 1 103 ? -17.309 4.266 12.590 1.00 82.69 103 LEU A CA 1
ATOM 792 C C . LEU A 1 103 ? -18.392 5.323 12.298 1.00 82.69 103 LEU A C 1
ATOM 794 O O . LEU A 1 103 ? -19.453 4.979 11.764 1.00 82.69 103 LEU A O 1
ATOM 798 N N . PRO A 1 104 ? -18.123 6.613 12.580 1.00 82.50 104 PRO A N 1
ATOM 799 C CA . PRO A 1 104 ? -18.962 7.716 12.116 1.00 82.50 104 PRO A CA 1
ATOM 800 C C . PRO A 1 104 ? -19.127 7.697 10.592 1.00 82.50 104 PRO A C 1
ATOM 802 O O . PRO A 1 104 ? -18.208 7.312 9.872 1.00 82.50 104 PRO A O 1
ATOM 805 N N . GLU A 1 105 ? -20.273 8.160 10.087 1.00 81.69 105 GLU A N 1
ATOM 806 C CA . GLU A 1 105 ? -20.606 8.094 8.654 1.00 81.69 105 GLU A CA 1
ATOM 807 C C . GLU A 1 105 ? -19.553 8.777 7.759 1.00 81.69 105 GLU A C 1
ATOM 809 O O . GLU A 1 105 ? -19.177 8.238 6.721 1.00 81.69 105 GLU A O 1
ATOM 814 N N . GLU A 1 106 ? -19.024 9.925 8.190 1.00 79.06 106 GLU A N 1
ATOM 815 C CA . GLU A 1 106 ? -17.984 10.667 7.461 1.00 79.06 106 GLU A CA 1
ATOM 816 C C . GLU A 1 106 ? -16.654 9.906 7.368 1.00 79.06 106 GLU A C 1
ATOM 818 O O . GLU A 1 106 ? -15.954 9.996 6.363 1.00 79.06 106 GLU A O 1
ATOM 823 N N . VAL A 1 107 ? -16.328 9.101 8.380 1.00 82.50 107 VAL A N 1
ATOM 824 C CA . VAL A 1 107 ? -15.121 8.262 8.398 1.00 82.50 107 VAL A CA 1
ATOM 825 C C . VAL A 1 107 ? -15.350 6.989 7.587 1.00 82.50 107 VAL A C 1
ATOM 827 O O . VAL A 1 107 ? -14.496 6.582 6.802 1.00 82.50 107 VAL A O 1
ATOM 830 N N . ALA A 1 108 ? -16.531 6.382 7.724 1.00 83.69 108 ALA A N 1
ATOM 831 C CA . ALA A 1 108 ? -16.895 5.154 7.027 1.00 83.69 108 ALA A CA 1
ATOM 832 C C . ALA A 1 108 ? -16.862 5.313 5.496 1.00 83.69 108 ALA A C 1
ATOM 834 O O . ALA A 1 108 ? -16.446 4.386 4.806 1.00 83.69 108 ALA A O 1
ATOM 835 N N . LYS A 1 109 ? -17.229 6.490 4.963 1.00 86.38 109 LYS A N 1
ATOM 836 C CA . LYS A 1 109 ? -17.178 6.800 3.517 1.00 86.38 109 LYS A CA 1
ATOM 837 C C . LYS A 1 109 ? -15.779 6.674 2.913 1.00 86.38 109 LYS A C 1
ATOM 839 O O . LYS A 1 109 ? -15.653 6.330 1.742 1.00 86.38 109 LYS A O 1
ATOM 844 N N . SER A 1 110 ? -14.746 6.962 3.699 1.00 88.62 110 SER A N 1
ATOM 845 C CA . SER A 1 110 ? -13.357 6.954 3.238 1.00 88.62 110 SER A CA 1
ATOM 846 C C . SER A 1 110 ? -12.624 5.653 3.593 1.00 88.62 110 SER A C 1
ATOM 848 O O . SER A 1 110 ? -11.474 5.480 3.196 1.00 88.62 110 SER A O 1
ATOM 850 N N . LEU A 1 111 ? -13.266 4.728 4.320 1.00 89.69 111 LEU A N 1
ATOM 851 C CA . LEU A 1 111 ? -12.643 3.486 4.791 1.00 89.69 111 LEU A CA 1
ATOM 852 C C . LEU A 1 111 ? -12.247 2.554 3.637 1.00 89.69 111 LEU A C 1
ATOM 854 O O . LEU A 1 111 ? -11.167 1.970 3.672 1.00 89.69 111 LEU A O 1
ATOM 858 N N . ASP A 1 112 ? -13.084 2.446 2.604 1.00 88.00 112 ASP A N 1
ATOM 859 C CA . ASP A 1 112 ? -12.786 1.625 1.421 1.00 88.00 112 ASP A CA 1
ATOM 860 C C . ASP A 1 112 ? -11.581 2.177 0.646 1.00 88.00 112 ASP A C 1
ATOM 862 O O . ASP A 1 112 ? -10.722 1.417 0.193 1.00 88.00 112 ASP A O 1
ATOM 866 N N . THR A 1 113 ? -11.484 3.508 0.541 1.00 92.00 113 THR A N 1
ATOM 867 C CA . THR A 1 113 ? -10.330 4.194 -0.058 1.00 92.00 113 THR A CA 1
ATOM 868 C C . THR A 1 113 ? -9.066 3.915 0.743 1.00 92.00 113 THR A C 1
ATOM 870 O O . THR A 1 113 ? -8.062 3.503 0.165 1.00 92.00 113 THR A O 1
ATOM 873 N N . LEU A 1 114 ? -9.132 4.067 2.070 1.00 93.31 114 LEU A N 1
ATOM 874 C CA . LEU A 1 114 ? -8.006 3.784 2.954 1.00 93.31 114 LEU A CA 1
ATOM 875 C C . LEU A 1 114 ? -7.556 2.326 2.829 1.00 93.31 114 LEU A C 1
ATOM 877 O O . LEU A 1 114 ? -6.368 2.054 2.697 1.00 93.31 114 LEU A O 1
ATOM 881 N N . GLN A 1 115 ? -8.499 1.381 2.790 1.00 90.69 115 GLN A N 1
ATOM 882 C CA . GLN A 1 115 ? -8.170 -0.028 2.615 1.00 90.69 115 GLN A CA 1
ATOM 883 C C . GLN A 1 115 ? -7.437 -0.289 1.293 1.00 90.69 115 GLN A C 1
ATOM 885 O O . GLN A 1 115 ? -6.474 -1.061 1.268 1.00 90.69 115 GLN A O 1
ATOM 890 N N . ALA A 1 116 ? -7.892 0.321 0.197 1.00 88.75 116 ALA A N 1
ATOM 891 C CA . ALA A 1 116 ? -7.229 0.186 -1.093 1.00 88.75 116 ALA A CA 1
ATOM 892 C C . ALA A 1 116 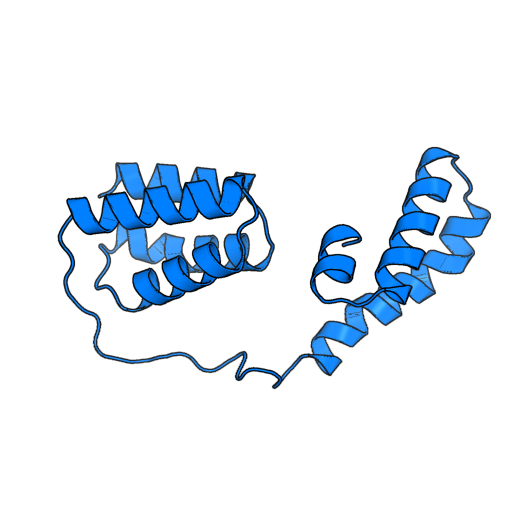? -5.793 0.732 -1.037 1.00 88.75 116 ALA A C 1
ATOM 894 O O . ALA A 1 116 ? -4.874 0.049 -1.479 1.00 88.75 116 ALA A O 1
ATOM 895 N N . GLN A 1 117 ? -5.591 1.901 -0.422 1.00 93.06 117 GLN A N 1
ATOM 896 C CA . GLN A 1 117 ? -4.272 2.527 -0.270 1.00 93.06 117 GLN A CA 1
ATOM 897 C C . GLN A 1 117 ? -3.314 1.678 0.577 1.00 93.06 117 GLN A C 1
ATOM 899 O O . GLN A 1 117 ? -2.175 1.460 0.168 1.00 93.06 117 GLN A O 1
ATOM 904 N N . VAL A 1 118 ? -3.784 1.124 1.701 1.00 92.19 118 VAL A N 1
ATOM 905 C CA . VAL A 1 118 ? -2.999 0.191 2.532 1.00 92.19 118 VAL A CA 1
ATOM 906 C C . VAL A 1 118 ? -2.621 -1.060 1.732 1.00 92.19 118 VAL A C 1
ATOM 908 O O . VAL A 1 118 ? -1.455 -1.440 1.690 1.00 92.19 118 VAL A O 1
ATOM 911 N N . SER A 1 119 ? -3.577 -1.646 1.003 1.00 87.75 119 SER A N 1
ATOM 912 C CA . SER A 1 119 ? -3.339 -2.844 0.177 1.00 87.75 119 SER A CA 1
ATOM 913 C C . SER A 1 119 ? -2.342 -2.597 -0.964 1.00 87.75 119 SER A C 1
ATOM 915 O O . SER A 1 119 ? -1.582 -3.493 -1.339 1.00 87.75 119 SER A O 1
ATOM 917 N N . ASP A 1 120 ? -2.350 -1.390 -1.533 1.00 87.81 120 ASP A N 1
ATOM 918 C CA . ASP A 1 120 ? -1.450 -0.976 -2.611 1.00 87.81 120 ASP A CA 1
ATOM 919 C C . ASP A 1 120 ? -0.086 -0.473 -2.098 1.00 87.81 120 ASP A C 1
ATOM 921 O O . ASP A 1 120 ? 0.813 -0.211 -2.908 1.00 87.81 120 ASP A O 1
ATOM 925 N N . LEU A 1 121 ? 0.102 -0.412 -0.772 1.00 89.38 121 LEU A N 1
ATOM 926 C CA . LEU A 1 121 ? 1.274 0.157 -0.096 1.00 89.38 121 LEU A CA 1
ATOM 927 C C . LEU A 1 121 ? 1.514 1.630 -0.481 1.00 89.38 121 LEU A C 1
ATOM 929 O O . LEU A 1 121 ? 2.657 2.075 -0.612 1.00 89.38 121 LEU A O 1
ATOM 933 N N . ASP A 1 122 ? 0.430 2.376 -0.696 1.00 92.56 122 ASP A N 1
ATOM 934 C CA . ASP A 1 122 ? 0.432 3.815 -0.960 1.00 92.56 122 ASP A CA 1
ATOM 935 C C . ASP A 1 122 ? 0.476 4.586 0.366 1.00 92.56 122 ASP A C 1
ATOM 937 O O . ASP A 1 122 ? -0.552 5.017 0.889 1.00 92.56 122 ASP A O 1
ATOM 941 N N . SER A 1 123 ? 1.681 4.700 0.934 1.00 92.06 123 SER A N 1
ATOM 942 C CA . SER A 1 123 ? 1.920 5.370 2.221 1.00 92.06 123 SER A CA 1
ATOM 943 C C . SER A 1 123 ? 1.463 6.832 2.206 1.00 92.06 123 SER A C 1
ATOM 945 O O . SER A 1 123 ? 0.696 7.239 3.076 1.00 92.06 123 SER A O 1
ATOM 947 N N . ASP A 1 124 ? 1.837 7.593 1.171 1.00 92.62 124 ASP A N 1
ATOM 948 C CA . ASP A 1 124 ? 1.479 9.010 1.048 1.00 92.62 124 ASP A CA 1
ATOM 949 C C . ASP A 1 124 ? -0.047 9.189 1.002 1.00 92.62 124 ASP A C 1
ATOM 951 O O . ASP A 1 124 ? -0.618 9.944 1.793 1.00 92.62 124 ASP A O 1
ATOM 955 N N . GLY A 1 125 ? -0.727 8.438 0.127 1.00 93.69 125 GLY A N 1
ATOM 956 C CA . GLY A 1 125 ? -2.180 8.501 0.006 1.00 93.69 125 GLY A CA 1
ATOM 957 C C . GLY A 1 125 ? -2.911 8.050 1.274 1.00 93.69 125 GLY A C 1
ATOM 958 O O . GLY A 1 125 ? -3.907 8.669 1.658 1.00 93.69 125 GLY A O 1
ATOM 959 N N . ALA A 1 126 ? -2.432 6.994 1.938 1.00 93.75 126 ALA A N 1
ATOM 960 C CA . ALA A 1 126 ? -3.011 6.519 3.192 1.00 93.75 126 ALA A CA 1
ATOM 961 C C . ALA A 1 126 ? -2.875 7.568 4.307 1.00 93.75 126 ALA A C 1
ATOM 963 O O . ALA A 1 126 ? -3.853 7.842 5.002 1.00 93.75 126 ALA A O 1
ATOM 964 N N . CYS A 1 127 ? -1.704 8.200 4.444 1.00 93.06 127 CYS A N 1
ATOM 965 C CA . CYS A 1 127 ? -1.460 9.263 5.420 1.00 93.06 127 CYS A CA 1
ATOM 966 C C . CYS A 1 127 ? -2.408 10.455 5.224 1.00 93.06 127 CYS A C 1
ATOM 968 O O . CYS A 1 127 ? -3.015 10.914 6.194 1.00 93.06 127 CYS A O 1
ATOM 970 N N . GLU A 1 128 ? -2.603 10.911 3.983 1.00 94.12 128 GLU A N 1
ATOM 971 C CA . GLU A 1 128 ? -3.550 11.990 3.666 1.00 94.12 128 GLU A CA 1
ATOM 972 C C . GLU A 1 128 ? -4.994 11.623 4.052 1.00 94.12 128 GLU A C 1
ATOM 974 O O . GLU A 1 128 ? -5.702 12.411 4.689 1.00 94.12 128 GLU A O 1
ATOM 979 N N . THR A 1 129 ? -5.431 10.405 3.715 1.00 93.38 129 THR A N 1
ATOM 980 C CA . THR A 1 129 ? -6.771 9.914 4.068 1.00 93.38 129 THR A CA 1
ATOM 981 C C . THR A 1 129 ? -6.952 9.821 5.586 1.00 93.38 129 THR A C 1
ATOM 983 O O . THR A 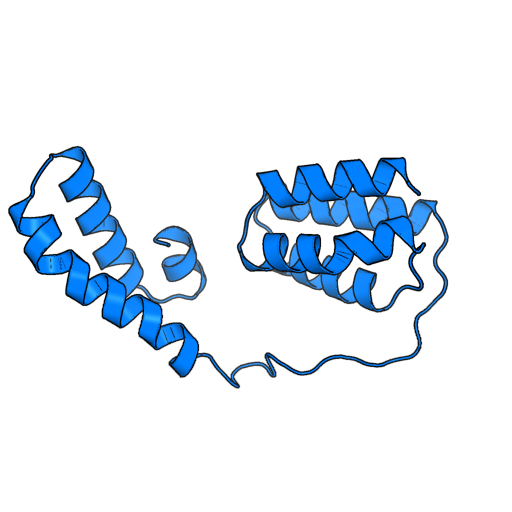1 129 ? -7.995 10.229 6.106 1.00 93.38 129 THR A O 1
ATOM 986 N N . ILE A 1 130 ? -5.943 9.333 6.314 1.00 93.00 130 ILE A N 1
ATOM 987 C CA . ILE A 1 130 ? -5.965 9.225 7.779 1.00 93.00 130 ILE A CA 1
ATOM 988 C C . ILE A 1 130 ? -6.064 10.612 8.430 1.00 93.00 130 ILE A C 1
ATOM 990 O O . ILE A 1 130 ? -6.870 10.801 9.340 1.00 93.00 130 ILE A O 1
ATOM 994 N N . GLU A 1 131 ? -5.306 11.605 7.962 1.00 91.50 131 GLU A N 1
ATOM 995 C CA . GLU A 1 131 ? -5.370 12.977 8.492 1.00 91.50 131 GLU A CA 1
ATOM 996 C C . GLU A 1 131 ? -6.746 13.626 8.274 1.00 91.50 131 GLU A C 1
ATOM 998 O O . GLU A 1 131 ? -7.288 14.286 9.174 1.00 91.50 131 GLU A O 1
ATOM 1003 N N . ALA A 1 132 ? -7.354 13.390 7.108 1.00 90.19 132 ALA A N 1
ATOM 1004 C CA . ALA A 1 132 ? -8.712 13.837 6.825 1.00 90.19 132 ALA A CA 1
ATOM 1005 C C . ALA A 1 132 ? -9.738 13.168 7.758 1.00 90.19 132 ALA A C 1
ATOM 1007 O O . ALA A 1 132 ? -10.642 13.836 8.260 1.00 90.19 132 ALA A O 1
ATOM 1008 N N . MET A 1 133 ? -9.590 11.869 8.040 1.00 89.00 133 MET A N 1
ATOM 1009 C CA . MET A 1 133 ? -10.455 11.148 8.982 1.00 89.00 133 MET A CA 1
ATOM 1010 C C . MET A 1 133 ? -10.278 11.630 10.425 1.00 89.00 133 MET A C 1
ATOM 1012 O O . MET A 1 133 ? -11.273 11.864 11.105 1.00 89.00 133 MET A O 1
ATOM 1016 N N . LEU A 1 134 ? -9.038 11.841 10.881 1.00 87.50 134 LEU A N 1
ATOM 1017 C CA . LEU A 1 134 ? -8.722 12.347 12.224 1.00 87.50 134 LEU A CA 1
ATOM 1018 C C . LEU A 1 134 ? -9.334 13.727 12.496 1.00 87.50 134 LEU A C 1
ATOM 1020 O O . LEU A 1 134 ? -9.671 14.032 13.637 1.00 87.50 134 LEU A O 1
ATOM 1024 N N . SER A 1 135 ? -9.500 14.545 11.454 1.00 85.12 135 SER A N 1
ATOM 1025 C CA . SER A 1 135 ? -10.145 15.861 11.544 1.00 85.12 135 SER A CA 1
ATOM 1026 C C . SER A 1 135 ? -11.671 15.786 11.713 1.00 85.12 135 SER A C 1
ATOM 1028 O O . SER A 1 135 ? -12.288 16.766 12.128 1.00 85.12 135 SER A O 1
ATOM 1030 N N . ASN A 1 136 ? -12.276 14.633 11.405 1.00 77.44 136 ASN A N 1
ATOM 1031 C CA . ASN A 1 136 ? -13.722 14.391 11.425 1.00 77.44 136 ASN A CA 1
ATOM 1032 C C . ASN A 1 136 ? -14.177 13.474 12.584 1.00 77.44 136 ASN A C 1
ATOM 1034 O O . ASN A 1 136 ? -15.359 13.125 12.655 1.00 77.44 136 ASN A O 1
ATOM 1038 N N . VAL A 1 137 ? -13.254 13.083 13.473 1.00 72.31 137 VAL A N 1
ATOM 1039 C CA . VAL A 1 137 ? -13.464 12.268 14.692 1.00 72.31 137 VAL A CA 1
ATOM 1040 C C . VAL A 1 137 ? -13.244 13.116 15.933 1.00 72.31 137 VAL A C 1
ATOM 1042 O O . VAL A 1 137 ? -14.021 12.982 16.904 1.00 72.31 137 VAL A O 1
#

Radius of gyration: 18.64 Å; chains: 1; bounding box: 42×34×49 Å

Sequence (137 aa):
MKSSAAAVGIIPLAGMAKVLEFAAKEKDIETIRGLHDIFVKEWRSYRKKLTGLFGLGKEDDGPKETVDSNALRALFHSLREAMEDMDIDTADECMAELKKLALPEEVAKSLDTLQAQVSDLDSDGACETIEAMLSNV

pLDDT: mean 87.12, std 10.52, range [51.69, 97.5]

Secondary structure (DSSP, 8-state):
-HHHHHHTT-HHHHHHHHHHHHHHHHT-HHHHHHHHHHHHHHHHHHHHHHTTGGGTT----PPPBP--HHHHHHHHHHHHHHHHHT-HHHHHHHHHHHHHB---HHHHHHHHHHHHHHHHT-HHHHHHHHHHHHTT-